Protein AF-A0A1M3EES6-F1 (afdb_monomer_lite)

pLDDT: mean 81.37, std 17.48, range [37.09, 96.25]

Secondary structure (DSSP, 8-state):
----------SSSHHHHHHHHHHHHHHHHHHHHHHHHHHHHHHHHTTT--HHHHHHHHHHHHHHHHHH--HHHHHHHHT--TT----HHHHHHHTTTTHHHHTTT-

Radius of gyration: 20.99 Å; chains: 1; bounding box: 69×44×42 Å

Structure (mmCIF, N/CA/C/O backbone):
data_AF-A0A1M3EES6-F1
#
_entry.id   AF-A0A1M3EES6-F1
#
loop_
_atom_site.group_PDB
_atom_site.id
_atom_site.type_symbol
_atom_site.label_atom_id
_atom_site.label_alt_id
_atom_site.label_comp_id
_atom_site.label_asym_id
_atom_site.label_entity_id
_atom_site.label_seq_id
_atom_site.pdbx_PDB_ins_code
_atom_site.Cartn_x
_atom_site.Cartn_y
_atom_site.Cartn_z
_atom_site.occupancy
_atom_site.B_iso_or_equiv
_atom_site.auth_seq_id
_atom_site.auth_comp_id
_atom_site.auth_asym_id
_atom_site.auth_atom_id
_atom_site.pdbx_PDB_model_num
ATOM 1 N N . MET A 1 1 ? 51.943 -25.711 -18.804 1.00 38.34 1 MET A N 1
ATOM 2 C CA . MET A 1 1 ? 50.570 -26.122 -18.431 1.00 38.34 1 MET A CA 1
ATOM 3 C C . MET A 1 1 ? 49.617 -24.940 -18.580 1.00 38.34 1 MET A C 1
ATOM 5 O O . MET A 1 1 ? 49.643 -24.057 -17.738 1.00 38.34 1 MET A O 1
ATOM 9 N N . LYS A 1 2 ? 48.788 -24.902 -19.627 1.00 41.22 2 LYS A N 1
ATOM 10 C CA . LYS A 1 2 ? 47.564 -24.083 -19.669 1.00 41.22 2 LYS A CA 1
ATOM 11 C C . LYS A 1 2 ? 46.481 -24.974 -20.266 1.00 41.22 2 LYS A C 1
ATOM 13 O O . LYS A 1 2 ? 46.578 -25.377 -21.419 1.00 41.22 2 LYS A O 1
ATOM 18 N N . LYS A 1 3 ? 45.568 -25.414 -19.401 1.00 38.97 3 LYS A N 1
ATOM 19 C CA . LYS A 1 3 ? 44.508 -26.368 -19.717 1.00 38.97 3 LYS A CA 1
ATOM 20 C C . LYS A 1 3 ? 43.464 -25.698 -20.612 1.00 38.97 3 LYS A C 1
ATOM 22 O O . LYS A 1 3 ? 43.000 -24.605 -20.309 1.00 38.97 3 LYS A O 1
ATOM 27 N N . LEU A 1 4 ? 43.128 -26.401 -21.687 1.00 51.81 4 LEU A N 1
ATOM 28 C CA . LEU A 1 4 ? 41.900 -26.278 -22.466 1.00 51.81 4 LEU A CA 1
ATOM 29 C C . LEU A 1 4 ? 40.675 -26.579 -21.593 1.00 51.81 4 LEU A C 1
ATOM 31 O O . LEU A 1 4 ? 40.696 -27.610 -20.927 1.00 51.81 4 LEU A O 1
ATOM 35 N N . ILE A 1 5 ? 39.625 -25.754 -21.689 1.00 58.19 5 ILE A N 1
ATOM 36 C CA . ILE A 1 5 ? 38.192 -26.127 -21.612 1.00 58.19 5 ILE A CA 1
ATOM 37 C C . ILE A 1 5 ? 37.454 -25.075 -22.479 1.00 58.19 5 ILE A C 1
ATOM 39 O O 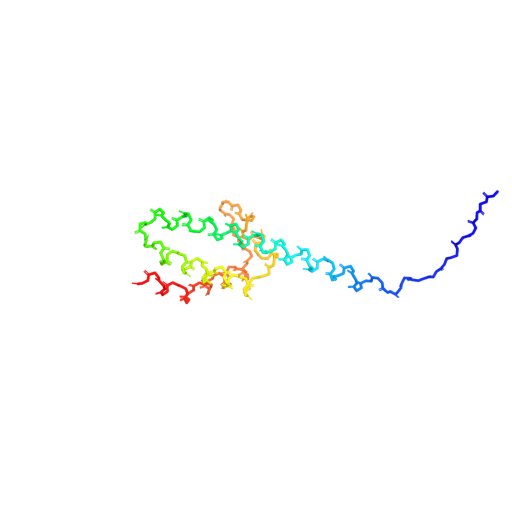. ILE A 1 5 ? 37.398 -23.913 -22.098 1.00 58.19 5 ILE A O 1
ATOM 43 N N . LEU A 1 6 ? 37.186 -25.286 -23.774 1.00 39.16 6 LEU A N 1
ATOM 44 C CA . LEU A 1 6 ? 36.052 -26.018 -24.372 1.00 39.16 6 LEU A CA 1
ATOM 45 C C . LEU A 1 6 ? 34.672 -25.691 -23.760 1.00 39.16 6 LEU A C 1
ATOM 47 O O . LEU A 1 6 ? 34.222 -26.355 -22.843 1.00 39.16 6 LEU A O 1
ATOM 51 N N . ALA A 1 7 ? 34.043 -24.648 -24.312 1.00 48.56 7 ALA A N 1
ATOM 52 C CA . ALA A 1 7 ? 32.819 -24.719 -25.122 1.00 48.56 7 ALA A CA 1
ATOM 53 C C . ALA A 1 7 ? 31.511 -25.337 -24.552 1.00 48.56 7 ALA A C 1
ATOM 55 O O . ALA A 1 7 ? 31.501 -26.404 -23.956 1.00 48.56 7 ALA A O 1
ATOM 56 N N . LEU A 1 8 ? 30.403 -24.693 -24.959 1.00 37.09 8 LEU A N 1
ATOM 57 C CA . LEU A 1 8 ? 28.999 -25.141 -25.011 1.00 37.09 8 LEU A CA 1
ATOM 58 C C . LEU A 1 8 ? 28.197 -25.239 -23.700 1.00 37.09 8 LEU A C 1
ATOM 60 O O . LEU A 1 8 ? 28.510 -26.001 -22.797 1.00 37.09 8 LEU A O 1
ATOM 64 N N . GLY A 1 9 ? 27.059 -24.530 -23.683 1.00 43.16 9 GLY A N 1
ATOM 65 C CA . GLY A 1 9 ? 25.986 -24.754 -22.710 1.00 43.16 9 GLY A CA 1
ATOM 66 C C . GLY A 1 9 ? 25.127 -23.545 -22.331 1.00 43.16 9 GLY A C 1
ATOM 67 O O . GLY A 1 9 ? 24.374 -23.631 -21.370 1.00 43.16 9 GLY A O 1
ATOM 68 N N . ALA A 1 10 ? 25.214 -22.417 -23.040 1.00 47.88 10 ALA A N 1
ATOM 69 C CA . ALA A 1 10 ? 24.349 -21.257 -22.818 1.00 47.88 10 ALA A CA 1
ATOM 70 C C . ALA A 1 10 ? 22.931 -21.466 -23.388 1.00 47.88 10 ALA A C 1
ATOM 72 O O . ALA A 1 10 ? 22.502 -20.708 -24.244 1.00 47.88 10 ALA A O 1
ATOM 73 N N . VAL A 1 11 ? 22.202 -22.495 -22.947 1.00 46.25 11 VAL A N 1
ATOM 74 C CA . VAL A 1 11 ? 20.745 -22.613 -23.140 1.00 46.25 11 VAL A CA 1
ATOM 75 C C . VAL A 1 11 ? 20.191 -23.425 -21.964 1.00 46.25 11 VAL A C 1
ATOM 77 O O . VAL A 1 11 ? 20.155 -24.648 -22.009 1.00 46.25 11 VAL A O 1
ATOM 80 N N . GLY A 1 12 ? 19.820 -22.764 -20.865 1.00 40.81 12 GLY A N 1
ATOM 81 C CA . GLY A 1 12 ? 19.191 -23.460 -19.731 1.00 40.81 12 GLY A CA 1
ATOM 82 C C . GLY A 1 12 ? 19.068 -22.670 -18.426 1.00 40.81 12 GLY A C 1
ATOM 83 O O . GLY A 1 12 ? 18.225 -23.005 -17.605 1.00 40.81 12 GLY A O 1
ATOM 84 N N . MET A 1 13 ? 19.849 -21.601 -18.231 1.00 43.38 13 MET A N 1
ATOM 85 C CA . MET A 1 13 ? 19.869 -20.843 -16.961 1.00 43.38 13 MET A CA 1
ATOM 86 C C . MET A 1 13 ? 19.146 -19.487 -16.996 1.00 43.38 13 MET A C 1
ATOM 88 O O . MET A 1 13 ? 19.185 -18.749 -16.016 1.00 43.38 13 MET A O 1
ATOM 92 N N . LEU A 1 14 ? 18.472 -19.135 -18.094 1.00 47.19 14 LEU A N 1
ATOM 93 C CA . LEU A 1 14 ? 17.686 -17.893 -18.140 1.00 47.19 14 LEU A CA 1
ATOM 94 C C . LEU A 1 14 ? 16.387 -18.016 -17.326 1.00 47.19 14 LEU A C 1
ATOM 96 O O . LEU A 1 14 ? 15.948 -17.042 -16.722 1.00 47.19 14 LEU A O 1
ATOM 100 N N . SER A 1 15 ? 15.824 -19.224 -17.229 1.00 49.31 15 SER A N 1
ATOM 101 C CA . SER A 1 15 ? 14.574 -19.468 -16.501 1.00 49.31 15 SER A CA 1
ATOM 102 C C . SER A 1 15 ? 14.738 -19.354 -14.982 1.00 49.31 15 SER A C 1
ATOM 104 O O . SER A 1 15 ? 13.840 -18.881 -14.299 1.00 49.31 15 SER A O 1
ATOM 106 N N . THR A 1 16 ? 15.890 -19.747 -14.431 1.00 51.84 16 THR A N 1
ATOM 107 C CA . THR A 1 16 ? 16.145 -19.682 -12.981 1.00 51.84 16 THR A CA 1
ATOM 108 C C . THR A 1 16 ? 16.508 -18.279 -12.504 1.00 51.84 16 THR A C 1
ATOM 110 O O . THR A 1 16 ? 16.218 -17.940 -11.362 1.00 51.84 16 THR A O 1
ATOM 113 N N . ALA A 1 17 ? 17.121 -17.459 -13.364 1.00 53.91 17 ALA A N 1
ATOM 114 C CA . ALA A 1 17 ? 17.453 -16.073 -13.040 1.00 53.91 17 ALA A CA 1
ATOM 115 C C . ALA A 1 17 ? 16.197 -15.187 -12.975 1.00 53.91 17 ALA A C 1
ATOM 117 O O . ALA A 1 17 ? 16.062 -14.415 -12.030 1.00 53.91 17 ALA A O 1
ATOM 118 N N . ALA A 1 18 ? 15.255 -15.365 -13.910 1.00 55.97 18 ALA A N 1
ATOM 119 C CA . ALA A 1 18 ? 13.955 -14.691 -13.870 1.00 55.97 18 ALA A CA 1
ATOM 120 C C . ALA A 1 18 ? 13.161 -15.078 -12.608 1.00 55.97 18 ALA A C 1
ATOM 122 O O . ALA A 1 18 ? 12.775 -14.211 -11.835 1.00 55.97 18 ALA A O 1
ATOM 123 N N . LEU A 1 19 ? 13.056 -16.379 -12.305 1.00 57.16 19 LEU A N 1
ATOM 124 C CA . LEU A 1 19 ? 12.352 -16.860 -11.107 1.00 57.16 19 LEU A CA 1
ATOM 125 C C . LEU A 1 19 ? 12.997 -16.411 -9.781 1.00 57.16 19 LEU A C 1
ATOM 127 O O . LEU A 1 19 ? 12.303 -16.252 -8.778 1.00 57.16 19 LEU A O 1
ATOM 131 N N . ALA A 1 20 ? 14.321 -16.237 -9.740 1.00 62.12 20 ALA A N 1
ATOM 132 C CA . ALA A 1 20 ? 15.017 -15.723 -8.559 1.00 62.12 20 ALA A CA 1
ATOM 133 C C . ALA A 1 20 ? 14.797 -14.214 -8.370 1.00 62.12 20 ALA A C 1
ATOM 135 O O . ALA A 1 20 ? 14.694 -13.750 -7.233 1.00 62.12 20 ALA A O 1
ATOM 136 N N . GLN A 1 21 ? 14.704 -13.462 -9.469 1.00 63.81 21 GLN A N 1
ATOM 137 C CA . GLN A 1 21 ? 14.346 -12.050 -9.429 1.00 63.81 21 GLN A CA 1
ATOM 138 C C . GLN A 1 21 ? 12.891 -11.870 -8.978 1.00 63.81 21 GLN A C 1
ATOM 140 O O . GLN A 1 21 ? 12.651 -11.090 -8.061 1.00 63.81 21 GLN A O 1
ATOM 145 N N . ASP A 1 22 ? 11.959 -12.664 -9.510 1.00 68.31 22 ASP A N 1
ATOM 146 C CA . ASP A 1 22 ? 10.537 -12.612 -9.146 1.00 68.31 22 ASP A CA 1
ATOM 147 C C . ASP A 1 22 ? 10.308 -12.891 -7.652 1.00 68.31 22 ASP A C 1
ATOM 149 O O . ASP A 1 22 ? 9.536 -12.197 -6.991 1.00 68.31 22 ASP A O 1
ATOM 153 N N . LYS A 1 23 ? 11.017 -13.877 -7.080 1.00 70.44 23 LYS A N 1
ATOM 154 C CA . LYS A 1 23 ? 10.946 -14.157 -5.634 1.00 70.44 23 LYS A CA 1
ATOM 155 C C . LYS A 1 23 ? 11.431 -12.978 -4.798 1.00 70.44 23 LYS A C 1
ATOM 157 O O . LYS A 1 23 ? 10.759 -12.590 -3.849 1.00 70.44 23 LYS A O 1
ATOM 162 N N . LYS A 1 24 ? 12.562 -12.388 -5.185 1.00 84.12 24 LYS A N 1
ATOM 163 C CA . LYS A 1 24 ? 13.127 -11.232 -4.488 1.00 84.12 24 LYS A CA 1
ATOM 164 C C . LYS A 1 24 ? 12.204 -10.014 -4.578 1.00 84.12 24 LYS A C 1
ATOM 166 O O . LYS A 1 24 ? 12.072 -9.280 -3.607 1.00 84.12 24 LYS A O 1
ATOM 171 N N . GLU A 1 25 ? 11.559 -9.796 -5.720 1.00 88.00 25 GLU A N 1
ATOM 172 C CA . GLU A 1 25 ? 10.582 -8.716 -5.888 1.00 88.00 25 GLU A CA 1
ATOM 173 C C . GLU A 1 25 ? 9.324 -8.946 -5.045 1.00 88.00 25 GLU A C 1
ATOM 175 O O . GLU A 1 25 ? 8.838 -8.001 -4.429 1.00 88.00 25 GLU A O 1
ATOM 180 N N . ALA A 1 26 ? 8.829 -10.182 -4.943 1.00 87.62 26 ALA A N 1
ATOM 181 C CA . ALA A 1 26 ? 7.694 -10.514 -4.081 1.00 87.62 26 ALA A CA 1
ATOM 182 C C . ALA A 1 26 ? 7.999 -10.293 -2.586 1.00 87.62 26 ALA A C 1
ATOM 184 O O . ALA A 1 26 ? 7.162 -9.758 -1.854 1.00 87.62 26 ALA A O 1
ATOM 185 N N . GLU A 1 27 ? 9.205 -10.649 -2.135 1.00 90.56 27 GLU A N 1
ATOM 186 C CA . GLU A 1 27 ? 9.664 -10.379 -0.766 1.00 90.56 27 GLU A CA 1
ATOM 187 C C . GLU A 1 27 ? 9.759 -8.870 -0.501 1.00 90.56 27 GLU A C 1
ATOM 189 O O . GLU A 1 27 ? 9.146 -8.366 0.438 1.00 90.56 27 GLU A O 1
ATOM 194 N N . LEU A 1 28 ? 10.429 -8.118 -1.382 1.00 90.38 28 LEU A N 1
ATOM 195 C CA . LEU A 1 28 ? 10.561 -6.662 -1.249 1.00 90.38 28 LEU A CA 1
ATOM 196 C C . LEU A 1 28 ? 9.211 -5.937 -1.320 1.00 90.38 28 LEU A C 1
ATOM 198 O O . LEU A 1 28 ? 9.014 -4.921 -0.655 1.00 90.38 28 LEU A O 1
ATOM 202 N N . LYS A 1 29 ? 8.271 -6.453 -2.117 1.00 93.06 29 LYS A N 1
ATOM 203 C CA . LYS A 1 29 ? 6.897 -5.951 -2.173 1.00 93.06 29 LYS A CA 1
ATOM 204 C C . LYS A 1 29 ? 6.184 -6.145 -0.840 1.00 93.06 29 LYS A C 1
ATOM 206 O O . LYS A 1 29 ? 5.547 -5.216 -0.353 1.00 93.06 29 LYS A O 1
ATOM 211 N N . THR A 1 30 ? 6.316 -7.330 -0.251 1.00 93.50 30 THR A N 1
ATOM 212 C CA . THR A 1 30 ? 5.727 -7.649 1.055 1.00 93.50 30 THR A CA 1
ATOM 213 C C . THR A 1 30 ? 6.264 -6.711 2.136 1.00 93.50 30 THR A C 1
ATOM 215 O O . THR A 1 30 ? 5.486 -6.182 2.930 1.00 93.50 30 THR A O 1
ATOM 218 N 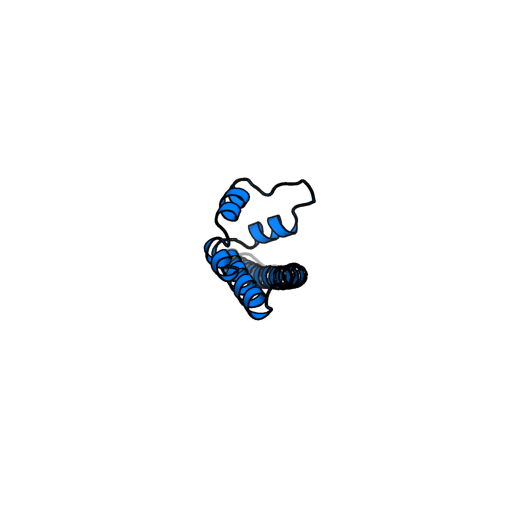N . ASP A 1 31 ? 7.571 -6.443 2.132 1.00 92.94 31 ASP A N 1
ATOM 219 C CA . ASP A 1 31 ? 8.197 -5.518 3.080 1.00 92.94 31 ASP A CA 1
ATOM 220 C C . ASP A 1 31 ? 7.704 -4.073 2.901 1.00 92.94 31 ASP A C 1
ATOM 222 O O . ASP A 1 31 ? 7.343 -3.428 3.888 1.00 92.94 31 ASP A O 1
ATOM 226 N N . LEU A 1 32 ? 7.606 -3.578 1.658 1.00 92.56 32 LEU A N 1
ATOM 227 C CA . LEU A 1 32 ? 7.039 -2.251 1.372 1.00 92.56 32 LEU A CA 1
ATOM 228 C C . LEU A 1 32 ? 5.602 -2.124 1.889 1.00 92.56 32 LEU A C 1
ATOM 230 O O . LEU A 1 32 ? 5.273 -1.164 2.582 1.00 92.56 32 LEU A O 1
ATOM 234 N N . LEU A 1 33 ? 4.751 -3.110 1.599 1.00 95.12 33 LEU A N 1
ATOM 235 C CA . LEU A 1 33 ? 3.352 -3.111 2.031 1.00 95.12 33 LEU A CA 1
ATOM 236 C C . LEU A 1 33 ? 3.221 -3.169 3.557 1.00 95.12 33 LEU A C 1
ATOM 238 O O . LEU A 1 33 ? 2.349 -2.518 4.131 1.00 95.12 33 LEU A O 1
ATOM 242 N N . LYS A 1 34 ? 4.102 -3.904 4.240 1.00 95.00 34 LYS A N 1
ATOM 243 C CA . LYS A 1 34 ? 4.130 -3.965 5.705 1.00 95.00 34 LYS A CA 1
ATOM 244 C C . LYS A 1 34 ? 4.512 -2.620 6.332 1.00 95.00 34 LYS A C 1
ATOM 246 O O . LYS A 1 34 ? 3.906 -2.223 7.332 1.00 95.00 34 LYS A O 1
ATOM 251 N N . ASN A 1 35 ? 5.484 -1.921 5.751 1.00 92.31 35 ASN A N 1
ATOM 252 C CA . ASN A 1 35 ? 5.876 -0.585 6.201 1.00 92.31 35 ASN A CA 1
ATOM 253 C C . ASN A 1 35 ? 4.747 0.421 5.958 1.00 92.31 35 ASN A C 1
ATOM 255 O O . ASN A 1 35 ? 4.305 1.064 6.908 1.00 92.31 35 ASN A O 1
ATOM 259 N N . ALA A 1 36 ? 4.181 0.440 4.747 1.00 92.00 36 ALA A N 1
ATOM 260 C CA . ALA A 1 36 ? 3.037 1.284 4.403 1.00 92.00 36 ALA A CA 1
ATOM 261 C C . ALA A 1 36 ? 1.840 1.049 5.338 1.00 92.00 36 ALA A C 1
ATOM 263 O O . ALA A 1 36 ? 1.203 1.997 5.789 1.00 92.00 36 ALA A O 1
ATOM 264 N N . ARG A 1 37 ? 1.558 -0.211 5.701 1.00 95.00 37 ARG A N 1
ATOM 265 C CA . ARG A 1 37 ? 0.518 -0.549 6.684 1.00 95.00 37 ARG A CA 1
ATOM 266 C C . ARG A 1 37 ? 0.790 0.092 8.040 1.00 95.00 37 ARG A C 1
ATOM 268 O O . ARG A 1 37 ? -0.131 0.590 8.679 1.00 95.00 37 ARG A O 1
ATOM 275 N N . THR A 1 38 ? 2.033 0.008 8.502 1.00 93.62 38 THR A N 1
ATOM 276 C CA . THR A 1 38 ? 2.438 0.508 9.820 1.00 93.62 38 THR A CA 1
ATOM 277 C C . THR A 1 38 ? 2.272 2.022 9.874 1.00 93.62 38 THR A C 1
ATOM 279 O O . THR A 1 38 ? 1.584 2.526 10.758 1.00 93.62 38 THR A O 1
ATOM 282 N N . GLU A 1 39 ? 2.794 2.724 8.869 1.00 91.62 39 GLU A N 1
ATOM 283 C CA . GLU A 1 39 ? 2.666 4.177 8.745 1.00 91.62 39 GLU A CA 1
ATOM 284 C C . GLU A 1 39 ? 1.205 4.621 8.633 1.00 91.62 39 GLU A C 1
ATOM 286 O O . GLU A 1 39 ? 0.795 5.564 9.309 1.00 91.62 39 GLU A O 1
ATOM 291 N N . LEU A 1 40 ? 0.393 3.909 7.846 1.00 91.50 40 LEU A N 1
ATOM 292 C CA . LEU A 1 40 ? -1.029 4.206 7.696 1.00 91.50 40 LEU A CA 1
ATOM 293 C C . LEU A 1 40 ? -1.787 4.057 9.019 1.00 91.50 40 LEU A C 1
ATOM 295 O O . LEU A 1 40 ? -2.557 4.938 9.394 1.00 91.50 40 LEU A O 1
ATOM 299 N N . VAL A 1 41 ? -1.567 2.960 9.748 1.00 92.88 41 VAL A N 1
ATOM 300 C CA . VAL A 1 41 ? -2.186 2.747 11.065 1.00 92.88 41 VAL A CA 1
ATOM 301 C C . VAL A 1 41 ? -1.778 3.853 12.035 1.00 92.88 41 VAL A C 1
ATOM 303 O O . VAL A 1 41 ? -2.636 4.388 12.738 1.00 92.88 41 VAL A O 1
ATOM 306 N N . ASP A 1 42 ? -0.498 4.217 12.069 1.00 91.50 42 ASP A N 1
ATOM 307 C CA . ASP A 1 42 ? 0.004 5.251 12.972 1.00 91.50 42 ASP A CA 1
ATOM 308 C C . ASP A 1 42 ? -0.574 6.630 12.637 1.00 91.50 42 ASP A C 1
ATOM 310 O O . ASP A 1 42 ? -1.008 7.342 13.544 1.00 91.50 42 ASP A O 1
ATOM 314 N N . GLN A 1 43 ? -0.695 6.979 11.354 1.00 88.62 43 GLN A N 1
ATOM 315 C CA . GLN A 1 43 ? -1.367 8.207 10.920 1.00 88.62 43 GLN A CA 1
ATOM 316 C C . GLN A 1 43 ? -2.848 8.214 11.312 1.00 88.62 43 GLN A C 1
ATOM 318 O O . GLN A 1 43 ? -3.322 9.177 11.913 1.00 88.62 43 GLN A O 1
ATOM 323 N N . LEU A 1 44 ? -3.583 7.134 11.047 1.00 88.56 44 LEU A N 1
ATOM 324 C CA . LEU A 1 44 ? -5.015 7.054 11.355 1.00 88.56 44 LEU A CA 1
ATOM 325 C C . LEU A 1 44 ? -5.299 7.078 12.862 1.00 88.56 44 LEU A C 1
ATOM 327 O O . LEU A 1 44 ? -6.316 7.629 13.285 1.00 88.56 44 LEU A O 1
ATOM 331 N N . LYS A 1 45 ? -4.389 6.559 13.696 1.00 89.38 45 LYS A N 1
ATOM 332 C CA . LYS A 1 45 ? -4.481 6.684 15.162 1.00 89.38 45 LYS A CA 1
ATOM 333 C C . LYS A 1 45 ? -4.479 8.140 15.619 1.00 89.38 45 LYS A C 1
ATOM 335 O O . LYS A 1 45 ? -5.173 8.472 16.577 1.00 89.38 45 LYS A O 1
ATOM 340 N N . THR A 1 46 ? -3.765 9.026 14.921 1.00 90.25 46 THR A N 1
ATOM 341 C CA . THR A 1 46 ? -3.774 10.467 15.238 1.00 90.25 46 THR A CA 1
ATOM 342 C C . THR A 1 46 ? -5.109 11.150 14.929 1.00 90.25 46 THR A C 1
ATOM 344 O O . THR A 1 46 ? -5.364 12.240 15.435 1.00 90.25 46 THR A O 1
ATOM 347 N N . MET A 1 47 ? -5.992 10.502 14.159 1.00 84.50 47 MET A N 1
ATOM 348 C CA . MET A 1 47 ? -7.299 11.038 13.766 1.00 84.50 47 MET A CA 1
ATOM 349 C C . MET A 1 47 ? -8.426 10.704 14.760 1.00 84.50 47 MET A C 1
ATOM 351 O O . MET A 1 47 ? -9.565 11.109 14.542 1.00 84.50 47 MET A O 1
ATOM 355 N N . GLY A 1 48 ? -8.136 9.978 15.848 1.00 83.12 48 GLY A N 1
ATOM 356 C CA . GLY A 1 48 ? -9.120 9.653 16.891 1.00 83.12 48 GLY A CA 1
ATOM 357 C C . GLY A 1 48 ? -10.150 8.588 16.495 1.00 83.12 48 GLY A C 1
ATOM 358 O O . GLY A 1 48 ? -11.212 8.506 17.109 1.00 83.12 48 GLY A O 1
ATOM 359 N N . LEU A 1 49 ? -9.852 7.785 15.471 1.00 85.69 49 LEU A N 1
ATOM 360 C CA . LEU A 1 49 ? -10.687 6.664 15.040 1.00 85.69 49 LEU A CA 1
ATOM 361 C C . LEU A 1 49 ? -10.550 5.463 15.993 1.00 85.69 49 LEU A C 1
ATOM 363 O O . LEU A 1 49 ? -9.542 5.301 16.680 1.00 85.69 49 LEU A O 1
ATOM 367 N N . GLU A 1 50 ? -11.558 4.588 16.012 1.00 91.69 50 GLU A N 1
ATOM 368 C CA . GLU A 1 50 ? -11.504 3.346 16.790 1.00 91.69 50 GLU A CA 1
ATOM 369 C C . GLU A 1 50 ? -10.419 2.402 16.244 1.00 91.69 50 GLU A C 1
ATOM 371 O O . GLU A 1 50 ? -10.352 2.152 15.039 1.00 91.69 50 GLU A O 1
ATOM 376 N N . GLU A 1 51 ? -9.598 1.825 17.127 1.00 90.38 51 GLU A N 1
ATOM 377 C CA . GLU A 1 51 ? -8.463 0.967 16.750 1.00 90.38 51 GLU A CA 1
ATOM 378 C C . GLU A 1 51 ? -8.871 -0.219 15.860 1.00 90.38 51 GLU A C 1
ATOM 380 O O . GLU A 1 51 ? -8.150 -0.575 14.921 1.00 90.38 51 GLU A O 1
ATOM 385 N N . ALA A 1 52 ? -10.055 -0.793 16.094 1.00 92.38 52 ALA A N 1
ATOM 386 C CA . ALA A 1 52 ? -10.588 -1.869 15.266 1.00 92.38 52 ALA A CA 1
ATOM 387 C C . ALA A 1 52 ? -10.894 -1.399 13.833 1.00 92.38 52 ALA A C 1
ATOM 389 O O . ALA A 1 52 ? -10.510 -2.080 12.880 1.00 92.38 52 ALA A O 1
ATOM 390 N N . LYS A 1 53 ? -11.513 -0.220 13.665 1.00 92.69 53 LYS A N 1
ATOM 391 C CA . LYS A 1 53 ? -11.778 0.377 12.344 1.00 92.69 53 LYS A CA 1
ATOM 392 C C . LYS A 1 53 ? -10.485 0.746 11.622 1.00 92.69 53 LYS A C 1
ATOM 394 O O . LYS A 1 53 ? -10.353 0.450 10.439 1.00 92.69 53 LYS A O 1
ATOM 399 N N . ILE A 1 54 ? -9.514 1.323 12.335 1.00 93.56 54 ILE A N 1
ATOM 400 C CA . ILE A 1 54 ? -8.189 1.652 11.784 1.00 93.56 54 ILE A CA 1
ATOM 401 C C . ILE A 1 54 ? -7.521 0.397 11.224 1.00 93.56 54 ILE A C 1
ATOM 403 O O . ILE A 1 54 ? -7.040 0.398 10.093 1.00 93.56 54 ILE A O 1
ATOM 407 N N . THR A 1 55 ? -7.511 -0.680 12.011 1.00 93.94 55 THR A N 1
ATOM 408 C CA . THR A 1 55 ? -6.869 -1.940 11.628 1.00 93.94 55 THR A CA 1
ATOM 409 C C . THR A 1 55 ? -7.560 -2.560 10.416 1.00 93.94 55 THR A C 1
ATOM 411 O O . THR A 1 55 ? -6.888 -2.902 9.449 1.00 93.94 55 THR A O 1
ATOM 414 N N . GLN A 1 56 ? -8.895 -2.634 10.421 1.00 95.12 56 GLN A N 1
ATOM 415 C CA . GLN A 1 56 ? -9.669 -3.173 9.297 1.00 95.12 56 GLN A CA 1
ATOM 416 C C . GLN A 1 56 ? -9.488 -2.353 8.016 1.00 95.12 56 GLN A C 1
ATOM 418 O O . GLN A 1 56 ? -9.311 -2.927 6.942 1.00 95.12 56 GLN A O 1
ATOM 423 N N . PHE A 1 57 ? -9.501 -1.023 8.121 1.00 94.69 57 PHE A N 1
ATOM 424 C CA . PHE A 1 57 ? -9.263 -0.144 6.982 1.00 94.69 57 PHE A CA 1
ATOM 425 C C . PHE A 1 57 ? -7.852 -0.335 6.427 1.00 94.69 57 PHE A C 1
ATOM 427 O O . PHE A 1 57 ? -7.701 -0.540 5.225 1.00 94.69 57 PHE A O 1
ATOM 434 N N . ALA A 1 58 ? -6.830 -0.311 7.286 1.00 94.38 58 ALA A N 1
ATOM 435 C CA . ALA A 1 58 ? -5.447 -0.474 6.858 1.00 94.38 58 ALA A CA 1
ATOM 436 C C . ALA A 1 58 ? -5.214 -1.848 6.216 1.00 94.38 58 ALA A C 1
ATOM 438 O O . ALA A 1 58 ? -4.586 -1.926 5.165 1.00 94.38 58 ALA A O 1
ATOM 439 N N . ASP A 1 59 ? -5.765 -2.921 6.786 1.00 95.50 59 ASP A N 1
ATOM 440 C CA . ASP A 1 59 ? -5.673 -4.267 6.209 1.00 95.50 59 ASP A CA 1
ATOM 441 C C . ASP A 1 59 ? -6.355 -4.347 4.839 1.00 95.50 59 ASP A C 1
ATOM 443 O O . ASP A 1 59 ? -5.769 -4.867 3.888 1.00 95.50 59 ASP A O 1
ATOM 447 N N . CYS A 1 60 ? -7.563 -3.788 4.715 1.00 96.25 60 CYS A N 1
ATOM 448 C CA . CYS A 1 60 ? -8.282 -3.725 3.445 1.00 96.25 60 CYS A CA 1
ATOM 449 C C . CYS A 1 60 ? -7.494 -2.935 2.395 1.00 96.25 60 CYS A C 1
ATOM 451 O O . CYS A 1 60 ? -7.296 -3.412 1.278 1.00 96.25 60 CYS A O 1
ATOM 453 N N . TYR A 1 61 ? -7.014 -1.745 2.759 1.00 94.94 61 TYR A N 1
ATOM 454 C CA . TYR A 1 61 ? -6.310 -0.854 1.844 1.00 94.94 61 TYR A CA 1
ATOM 455 C C . TYR A 1 61 ? -5.010 -1.483 1.343 1.00 94.94 61 TYR A C 1
ATOM 457 O O . TYR A 1 61 ? -4.739 -1.489 0.146 1.00 94.94 61 TYR A O 1
ATOM 465 N N . ILE A 1 62 ? -4.231 -2.090 2.239 1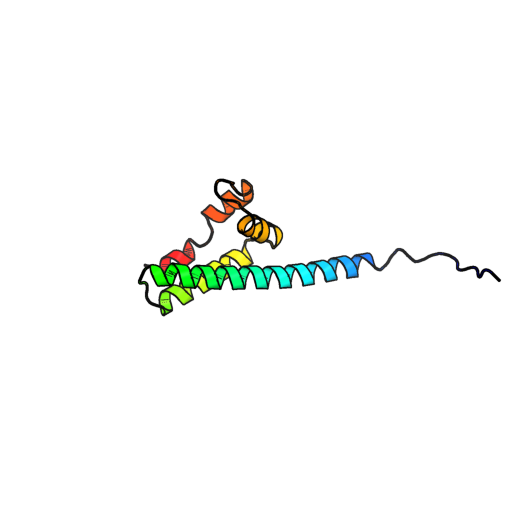.00 95.50 62 ILE A N 1
ATOM 466 C CA . ILE A 1 62 ? -2.972 -2.753 1.887 1.00 95.50 62 ILE A CA 1
ATOM 467 C C . ILE A 1 62 ? -3.210 -3.982 1.007 1.00 95.50 62 ILE A C 1
ATOM 469 O O . ILE A 1 62 ? -2.451 -4.201 0.062 1.00 95.50 62 ILE A O 1
ATOM 473 N N . ALA A 1 63 ? -4.278 -4.746 1.248 1.00 95.62 63 ALA A N 1
ATOM 474 C CA . ALA A 1 63 ? -4.668 -5.844 0.365 1.00 95.62 63 ALA A CA 1
ATOM 475 C C . ALA A 1 63 ? -5.057 -5.347 -1.040 1.00 95.62 63 ALA A C 1
ATOM 477 O O . ALA A 1 63 ? -4.739 -5.996 -2.039 1.00 95.62 63 ALA A O 1
ATOM 478 N N . ASP A 1 64 ? -5.709 -4.187 -1.134 1.00 94.81 64 ASP A N 1
ATOM 479 C CA . ASP A 1 64 ? -6.061 -3.574 -2.415 1.00 94.81 64 ASP A CA 1
ATOM 480 C C . ASP A 1 64 ? -4.815 -3.073 -3.167 1.00 94.81 64 ASP A C 1
ATOM 482 O O . ASP A 1 64 ? -4.682 -3.308 -4.372 1.00 94.81 64 ASP A O 1
ATOM 486 N N . LEU A 1 65 ? -3.842 -2.481 -2.464 1.00 94.38 65 LEU A N 1
ATOM 487 C CA . LEU A 1 65 ? -2.543 -2.129 -3.047 1.00 94.38 65 LEU A CA 1
ATOM 488 C C . LEU A 1 65 ? -1.794 -3.366 -3.552 1.00 94.38 65 LEU A C 1
ATOM 490 O O . LEU A 1 65 ? -1.294 -3.359 -4.677 1.00 94.38 65 LEU A O 1
ATOM 494 N N . ASP A 1 66 ? -1.737 -4.440 -2.761 1.00 94.69 66 ASP A N 1
ATOM 495 C CA . ASP A 1 66 ? -1.068 -5.682 -3.159 1.00 94.69 66 ASP A CA 1
ATOM 496 C C . ASP A 1 66 ? -1.687 -6.273 -4.430 1.00 94.69 66 ASP A C 1
ATOM 498 O O . ASP A 1 66 ? -0.987 -6.664 -5.366 1.00 94.69 66 ASP A O 1
ATOM 502 N N . LYS A 1 67 ? -3.015 -6.284 -4.510 1.00 94.25 67 LYS A N 1
ATOM 503 C CA . LYS A 1 67 ? -3.729 -6.853 -5.651 1.00 94.25 67 LYS A CA 1
ATOM 504 C C . LYS A 1 67 ? -3.527 -6.063 -6.945 1.00 94.25 67 LYS A C 1
ATOM 506 O O . LYS A 1 67 ? -3.476 -6.665 -8.017 1.00 94.25 67 LYS A O 1
ATOM 511 N N . ASN A 1 68 ? -3.460 -4.736 -6.865 1.00 94.00 68 ASN A N 1
ATOM 512 C CA . ASN A 1 68 ? -3.567 -3.867 -8.041 1.00 94.00 68 ASN A CA 1
ATOM 513 C C . ASN A 1 68 ? -2.248 -3.198 -8.456 1.00 94.00 68 ASN A C 1
ATOM 515 O O . ASN A 1 68 ? -2.138 -2.731 -9.597 1.00 94.00 68 ASN A O 1
ATOM 519 N N .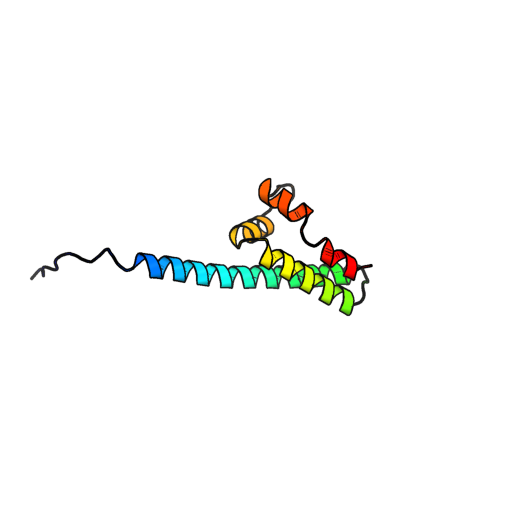 LEU A 1 69 ? -1.255 -3.148 -7.563 1.00 93.00 69 LEU A N 1
ATOM 520 C CA . LEU A 1 69 ? 0.046 -2.538 -7.826 1.00 93.00 69 LEU A CA 1
ATOM 521 C C . LEU A 1 69 ? 1.165 -3.580 -7.876 1.00 93.00 69 LEU A C 1
ATOM 523 O O . LEU A 1 69 ? 1.254 -4.508 -7.068 1.00 93.00 69 LEU A O 1
ATOM 527 N N . SER A 1 70 ? 2.062 -3.400 -8.837 1.00 93.06 70 SER A N 1
ATOM 528 C CA . SER A 1 70 ? 3.328 -4.123 -8.925 1.00 93.06 70 SER A CA 1
ATOM 529 C C . SER A 1 70 ? 4.355 -3.582 -7.926 1.00 93.06 70 SER A C 1
ATOM 531 O O . SER A 1 70 ? 4.232 -2.468 -7.416 1.00 93.06 70 SER A O 1
ATOM 533 N N . TYR A 1 71 ? 5.427 -4.345 -7.686 1.00 91.00 71 TYR A N 1
ATOM 534 C CA . TYR A 1 71 ? 6.551 -3.884 -6.862 1.00 91.00 71 TYR A CA 1
ATOM 535 C C . TYR A 1 71 ? 7.145 -2.560 -7.373 1.00 91.00 71 TYR A C 1
ATOM 537 O O . TYR A 1 71 ? 7.436 -1.661 -6.587 1.00 91.00 71 TYR A O 1
ATOM 545 N N . LYS A 1 72 ? 7.286 -2.416 -8.697 1.00 91.19 72 LYS A N 1
ATOM 546 C CA . LYS A 1 72 ? 7.825 -1.201 -9.318 1.00 91.19 72 LYS A CA 1
ATOM 547 C C . LYS A 1 72 ? 6.945 0.019 -9.044 1.00 91.19 72 LYS A C 1
ATOM 549 O O . LYS A 1 72 ? 7.478 1.071 -8.715 1.00 91.19 72 LYS A O 1
ATOM 554 N N . GLU A 1 73 ? 5.630 -0.133 -9.159 1.00 92.94 73 GLU A N 1
ATOM 555 C CA . GLU A 1 73 ? 4.672 0.943 -8.882 1.00 92.94 73 GLU A CA 1
ATOM 556 C C . GLU A 1 73 ? 4.669 1.320 -7.399 1.00 92.94 73 GLU A C 1
ATOM 558 O O . GLU A 1 73 ? 4.705 2.499 -7.072 1.00 92.94 73 GLU A O 1
ATOM 563 N N . LEU A 1 74 ? 4.717 0.340 -6.493 1.00 91.75 74 LEU A N 1
ATOM 564 C CA . LEU A 1 74 ? 4.823 0.606 -5.054 1.00 91.75 74 LEU A CA 1
ATOM 565 C C . LEU A 1 74 ? 6.114 1.349 -4.699 1.00 91.75 74 LEU A C 1
ATOM 567 O O . LEU A 1 74 ? 6.086 2.284 -3.907 1.00 91.75 74 LEU A O 1
ATOM 571 N N . LYS A 1 75 ? 7.237 0.981 -5.322 1.00 89.94 75 LYS A N 1
ATOM 572 C CA . LYS A 1 75 ? 8.514 1.682 -5.146 1.00 89.94 75 LYS A CA 1
ATOM 573 C C . LYS A 1 75 ? 8.483 3.104 -5.709 1.00 89.94 75 LYS A C 1
ATOM 575 O O . LYS A 1 75 ? 9.152 3.987 -5.186 1.00 89.94 75 LYS A O 1
ATOM 580 N N . GLU A 1 76 ? 7.747 3.317 -6.795 1.00 90.38 76 GLU A N 1
ATOM 581 C CA . GLU A 1 76 ? 7.534 4.653 -7.341 1.00 90.38 76 GLU A CA 1
ATOM 582 C C . GLU A 1 76 ? 6.774 5.522 -6.340 1.00 90.38 76 GLU A C 1
ATOM 584 O O . GLU A 1 76 ? 7.242 6.620 -6.072 1.00 90.38 76 GLU A O 1
ATOM 589 N N . LEU A 1 77 ? 5.696 5.005 -5.730 1.00 87.69 77 LEU A N 1
ATOM 590 C CA . LEU A 1 77 ? 4.950 5.699 -4.668 1.00 87.69 77 LEU A CA 1
ATOM 591 C C . LEU A 1 77 ? 5.824 6.034 -3.458 1.00 87.69 77 LEU A C 1
ATOM 593 O O . LEU A 1 77 ? 5.811 7.175 -3.009 1.00 87.69 77 LEU A O 1
ATOM 597 N N . ASP A 1 78 ? 6.597 5.063 -2.973 1.00 86.56 78 ASP A N 1
ATOM 598 C CA . ASP A 1 78 ? 7.532 5.223 -1.849 1.00 86.56 78 ASP A CA 1
ATOM 599 C C . ASP A 1 78 ? 8.611 6.287 -2.132 1.00 86.56 78 ASP A C 1
ATOM 601 O O . ASP A 1 78 ? 9.041 7.020 -1.246 1.00 86.56 78 ASP A O 1
ATOM 605 N N . GLY A 1 79 ? 9.031 6.405 -3.395 1.00 84.19 79 GLY A N 1
ATOM 606 C CA . GLY A 1 79 ? 10.064 7.338 -3.837 1.00 84.19 79 GLY A CA 1
ATOM 607 C C . GLY A 1 79 ? 9.562 8.691 -4.347 1.00 84.19 79 GLY A C 1
ATOM 608 O O . GLY A 1 79 ? 10.397 9.500 -4.768 1.00 84.19 79 GLY A O 1
ATOM 609 N N . VAL A 1 80 ? 8.248 8.956 -4.368 1.00 84.50 80 VAL A N 1
ATOM 610 C CA . VAL A 1 80 ? 7.722 10.251 -4.826 1.00 84.50 80 VAL A CA 1
ATOM 611 C C . VAL A 1 80 ? 8.126 11.330 -3.823 1.00 84.50 80 VAL A C 1
ATOM 613 O O . VAL A 1 80 ? 7.619 11.399 -2.708 1.00 84.50 80 VAL A O 1
ATOM 616 N N . SER A 1 81 ? 9.049 12.199 -4.234 1.00 79.56 81 SER A N 1
ATOM 617 C CA . SER A 1 81 ? 9.442 13.365 -3.446 1.00 79.56 81 SER A CA 1
ATOM 618 C C . SER A 1 81 ? 8.294 14.365 -3.316 1.00 79.56 81 SER A C 1
ATOM 620 O O . SER A 1 81 ? 7.445 14.468 -4.200 1.00 79.56 81 SER A O 1
ATOM 622 N N . GLU A 1 82 ? 8.322 15.174 -2.261 1.00 72.88 82 GLU A N 1
ATOM 623 C CA . GLU A 1 82 ? 7.336 16.229 -2.031 1.00 72.88 82 GLU A CA 1
ATOM 624 C C . GLU A 1 82 ? 7.183 17.143 -3.267 1.00 72.88 82 GLU A C 1
ATOM 626 O O . GLU A 1 82 ? 8.158 17.686 -3.789 1.00 72.88 82 GLU A O 1
ATOM 631 N N . GLY A 1 83 ? 5.955 17.261 -3.783 1.00 70.62 83 GLY A N 1
ATOM 632 C CA . GLY A 1 83 ? 5.632 18.042 -4.985 1.00 70.62 83 GLY A CA 1
ATOM 633 C C . GLY A 1 83 ? 5.854 17.332 -6.329 1.00 70.62 83 GLY A C 1
ATOM 634 O O . GLY A 1 83 ? 5.436 17.862 -7.359 1.00 70.62 83 GLY A O 1
ATOM 635 N N . ALA A 1 84 ? 6.456 16.141 -6.347 1.00 83.00 84 ALA A N 1
ATOM 636 C CA . ALA A 1 84 ? 6.485 15.289 -7.532 1.00 83.00 84 ALA A CA 1
ATOM 637 C C . ALA A 1 84 ? 5.177 14.497 -7.662 1.00 83.00 84 ALA A C 1
ATOM 639 O O . ALA A 1 84 ? 4.466 14.257 -6.687 1.00 83.00 84 ALA A O 1
ATOM 640 N N . GLN A 1 85 ? 4.859 14.087 -8.888 1.00 85.25 85 GLN A N 1
ATOM 641 C CA . GLN A 1 85 ? 3.740 13.192 -9.156 1.00 85.25 85 GLN A CA 1
ATOM 642 C C . GLN A 1 85 ? 4.263 11.845 -9.655 1.00 85.25 85 GLN A C 1
ATOM 644 O O . GLN A 1 85 ? 5.242 11.823 -10.409 1.00 85.25 85 GLN A O 1
ATOM 649 N N . PRO A 1 86 ? 3.613 10.729 -9.284 1.00 88.94 86 PRO A N 1
ATOM 650 C CA . PRO A 1 86 ? 3.868 9.459 -9.940 1.00 88.94 86 PRO A CA 1
ATOM 651 C C . PRO A 1 86 ? 3.424 9.523 -11.410 1.00 88.94 86 PRO A C 1
ATOM 653 O O . PRO A 1 86 ? 2.767 10.467 -11.853 1.00 88.94 86 PRO A O 1
ATOM 656 N N . SER A 1 87 ? 3.767 8.506 -12.183 1.00 91.00 87 SER A N 1
ATOM 657 C CA . SER A 1 87 ? 3.333 8.316 -13.564 1.00 91.00 87 SER A CA 1
ATOM 658 C C . SER A 1 87 ? 1.811 8.411 -13.709 1.00 91.00 87 SER A C 1
ATOM 660 O O . SER A 1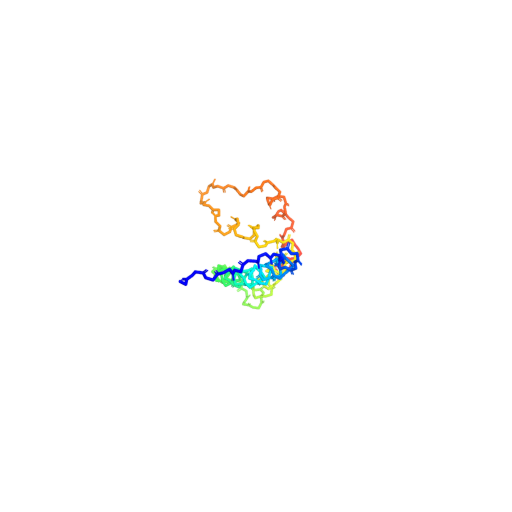 87 ? 1.055 8.022 -12.819 1.00 91.00 87 SER A O 1
ATOM 662 N N . GLU A 1 88 ? 1.341 8.916 -14.853 1.00 92.25 88 GLU A N 1
ATOM 663 C CA . GLU A 1 88 ? -0.095 9.120 -15.103 1.00 92.25 88 GLU A CA 1
ATOM 664 C C . GLU A 1 88 ? -0.923 7.838 -14.935 1.00 92.25 88 GLU A C 1
ATOM 666 O O . GLU A 1 88 ? -2.054 7.880 -14.453 1.00 92.25 88 GLU A O 1
ATOM 671 N N . ASP A 1 89 ? -0.370 6.688 -15.320 1.00 90.44 89 ASP A N 1
ATOM 672 C CA . ASP A 1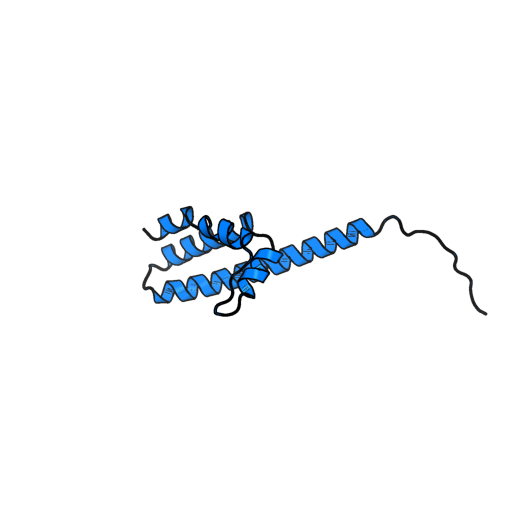 89 ? -1.049 5.401 -15.173 1.00 90.44 89 ASP A CA 1
ATOM 673 C C . ASP A 1 89 ? -1.200 5.008 -13.702 1.00 90.44 89 ASP A C 1
ATOM 675 O O . ASP A 1 89 ? -2.266 4.547 -13.287 1.00 90.44 89 ASP A O 1
ATOM 679 N N . LEU A 1 90 ? -0.170 5.256 -12.893 1.00 89.69 90 LEU A N 1
ATOM 680 C CA . LEU A 1 90 ? -0.220 5.028 -11.456 1.00 89.69 90 LEU A CA 1
ATOM 681 C C . LEU A 1 90 ? -1.188 6.003 -10.774 1.00 89.69 90 LEU A C 1
ATOM 683 O O . LEU A 1 90 ? -1.983 5.581 -9.936 1.00 89.69 90 LEU A O 1
ATOM 687 N N . GLN A 1 91 ? -1.222 7.268 -11.199 1.00 89.31 91 GLN A N 1
ATOM 688 C CA . GLN A 1 91 ? -2.225 8.235 -10.743 1.00 89.31 91 GLN A CA 1
ATOM 689 C C . GLN A 1 91 ? -3.656 7.749 -11.018 1.00 89.31 91 GLN A C 1
ATOM 691 O O . GLN A 1 91 ? -4.490 7.762 -10.115 1.00 89.31 91 GLN A O 1
ATOM 696 N N . LYS A 1 92 ? -3.949 7.256 -12.230 1.00 90.56 92 LYS A N 1
ATOM 697 C CA . LYS A 1 92 ? -5.281 6.719 -12.575 1.00 90.56 92 LYS A CA 1
ATOM 698 C C . LYS A 1 92 ? -5.671 5.533 -11.697 1.00 90.56 92 LYS A C 1
ATOM 700 O O . LYS A 1 92 ? -6.822 5.445 -11.280 1.00 90.56 92 LYS A O 1
ATOM 705 N N . LYS A 1 93 ? -4.728 4.635 -11.393 1.00 90.00 93 LYS A N 1
ATOM 706 C CA . LYS A 1 93 ? -4.975 3.511 -10.476 1.00 90.00 93 LYS A CA 1
ATOM 707 C C . LYS A 1 93 ? -5.300 4.007 -9.070 1.00 90.00 93 LYS A C 1
ATOM 709 O O . LYS A 1 93 ? -6.311 3.591 -8.506 1.00 90.00 93 LYS A O 1
ATOM 714 N N . LEU A 1 94 ? -4.509 4.945 -8.543 1.00 88.00 94 LEU A N 1
ATOM 715 C CA . LEU A 1 94 ? -4.717 5.542 -7.218 1.00 88.00 94 LEU A CA 1
ATOM 716 C C . LEU A 1 94 ? -6.103 6.171 -7.047 1.00 88.00 94 LEU A C 1
ATOM 718 O O . LEU A 1 94 ? -6.648 6.112 -5.953 1.00 88.00 94 LEU A O 1
ATOM 722 N N . MET A 1 95 ? -6.716 6.700 -8.110 1.00 87.19 95 MET A N 1
ATOM 723 C CA . MET A 1 95 ? -8.082 7.246 -8.039 1.00 87.19 95 MET A CA 1
ATOM 724 C C . MET A 1 95 ? -9.145 6.202 -7.667 1.00 87.19 95 MET A C 1
ATOM 726 O O . MET A 1 95 ? -10.228 6.564 -7.207 1.00 87.19 95 MET A O 1
ATOM 730 N N . THR A 1 96 ? -8.860 4.922 -7.903 1.00 88.19 96 THR A N 1
ATOM 731 C CA . THR A 1 96 ? -9.793 3.809 -7.670 1.00 88.19 96 THR A CA 1
ATOM 732 C C . THR A 1 96 ? -9.439 2.965 -6.451 1.00 88.19 96 THR A C 1
ATOM 734 O O . THR A 1 96 ? -10.297 2.251 -5.936 1.00 88.19 96 THR A O 1
ATOM 737 N N . LEU A 1 97 ? -8.198 3.066 -5.970 1.00 89.94 97 LEU A N 1
ATOM 738 C CA . LEU A 1 97 ? -7.713 2.280 -4.843 1.00 89.94 97 LEU A CA 1
ATOM 739 C C . LEU A 1 97 ? -8.386 2.703 -3.538 1.00 89.94 97 LEU A C 1
ATOM 741 O O . LEU A 1 97 ? -8.608 3.885 -3.279 1.00 89.94 97 LEU A O 1
ATOM 745 N N . GLY A 1 98 ? -8.718 1.723 -2.704 1.00 84.88 98 GLY A N 1
ATOM 746 C CA . GLY A 1 98 ? -9.263 1.951 -1.369 1.00 84.88 98 GLY A CA 1
ATOM 747 C C . GLY A 1 98 ? -10.703 2.456 -1.311 1.00 84.88 98 GLY A C 1
ATOM 748 O O . GLY A 1 98 ? -11.217 2.625 -0.206 1.00 84.88 98 GLY A O 1
ATOM 749 N N . GLN A 1 99 ? -11.383 2.657 -2.446 1.00 88.38 99 GLN A N 1
ATOM 750 C CA . GLN A 1 99 ? -12.771 3.145 -2.472 1.00 88.38 99 GLN A CA 1
ATOM 751 C C . GLN A 1 99 ? -13.722 2.234 -1.685 1.00 88.38 99 GLN A C 1
ATOM 753 O O . GLN A 1 99 ? -14.546 2.707 -0.908 1.00 88.38 99 GLN A O 1
ATOM 758 N N . GLU A 1 100 ? -13.577 0.917 -1.835 1.00 88.88 100 GLU A N 1
ATOM 759 C CA . GLU A 1 100 ? -14.383 -0.050 -1.082 1.00 88.88 100 GLU A CA 1
ATOM 760 C C . GLU A 1 100 ? -13.976 -0.118 0.397 1.00 88.88 100 GLU A C 1
ATOM 762 O O . GLU A 1 100 ? -14.826 -0.328 1.259 1.00 88.88 100 GLU A O 1
ATOM 767 N N . CYS A 1 101 ? -12.697 0.121 0.705 1.00 91.19 101 CYS A N 1
ATOM 768 C CA . CYS A 1 101 ? -12.189 0.135 2.075 1.00 91.19 101 CYS A CA 1
ATOM 769 C C . CYS A 1 101 ? -12.674 1.356 2.861 1.00 91.19 101 CYS A C 1
ATOM 771 O O . CYS A 1 101 ? -12.879 1.253 4.067 1.00 91.19 101 CYS A O 1
ATOM 773 N N . ALA A 1 102 ? -12.911 2.492 2.199 1.00 86.94 102 ALA A N 1
ATOM 774 C CA . ALA A 1 102 ? -13.398 3.715 2.838 1.00 86.94 102 ALA A CA 1
ATOM 775 C C . ALA A 1 102 ? -14.723 3.514 3.598 1.00 86.94 102 ALA A C 1
ATOM 777 O O . ALA A 1 102 ? -14.919 4.130 4.641 1.00 86.94 102 ALA A O 1
ATOM 778 N N . LYS A 1 103 ? -15.571 2.573 3.157 1.00 90.06 103 LYS A N 1
ATOM 779 C CA . LYS A 1 103 ? -16.827 2.190 3.833 1.00 90.06 103 LYS A CA 1
ATOM 780 C C . LYS A 1 103 ? -16.623 1.662 5.259 1.00 90.06 103 LYS A C 1
ATOM 782 O O . LYS A 1 103 ? -17.561 1.641 6.042 1.00 90.06 103 LYS A O 1
ATOM 787 N N . ILE A 1 104 ? -15.413 1.220 5.611 1.00 89.25 104 ILE A N 1
ATOM 788 C CA . ILE A 1 104 ? -15.057 0.766 6.969 1.00 89.25 104 ILE A CA 1
ATOM 789 C C . ILE A 1 104 ? -14.974 1.953 7.944 1.00 89.25 104 ILE A C 1
ATOM 791 O O . ILE A 1 104 ? -15.165 1.790 9.151 1.00 89.25 104 ILE A O 1
ATOM 795 N N . LEU A 1 105 ? -14.662 3.144 7.426 1.00 83.19 105 LEU A N 1
ATOM 796 C CA . LEU A 1 105 ? -14.504 4.362 8.217 1.00 83.19 105 LEU A CA 1
ATOM 797 C C . LEU A 1 105 ? -15.826 5.115 8.434 1.00 83.19 105 LEU A C 1
ATOM 799 O O . LEU A 1 105 ? -15.884 5.945 9.342 1.00 83.19 105 LEU A O 1
ATOM 803 N N . GLU A 1 106 ? -16.863 4.804 7.651 1.00 82.62 106 GLU A N 1
ATOM 804 C CA . GLU A 1 106 ? -18.251 5.266 7.841 1.00 82.62 106 GLU A CA 1
ATOM 805 C C . GLU A 1 106 ? -18.868 4.695 9.135 1.00 82.62 106 GLU A C 1
ATOM 807 O O . GLU A 1 106 ? -19.647 5.418 9.794 1.00 82.62 106 GLU A O 1
#

Sequence (106 aa):
MKKLILALGAVGMLSTAALAQDKKEAELKTDLLKNARTELVDQLKTMGLEEAKITQFADCYIADLDKNLSYKELKELDGVSEGAQPSEDLQKKLMTLGQECAKILE

Foldseek 3Di:
DDDDDDDDDPDDCPVVVVVVVVVVQVVLLVVLLVVQLVVQLVVVVVVVADSVLSNQLSVQQSVQCVVQDGSVLSVQVVPQPVPRDGDPVSVVSVVVGSPVSVVSRD